Protein AF-A0A945C8S4-F1 (afdb_monomer)

Mean predicted aligned error: 7.59 Å

Nearest PDB structures (foldseek):
  3vey-assembly1_A  TM=4.534E-01  e=4.860E-01  Homo sapiens
  3qic-assembly1_A  TM=4.443E-01  e=1.513E+00  Homo sapiens
  8q6w-assembly1_A  TM=2.178E-01  e=3.056E+00  Discosoma sp.

Structure (mmCIF, N/CA/C/O backbone):
data_AF-A0A945C8S4-F1
#
_entry.id   AF-A0A945C8S4-F1
#
loop_
_atom_site.group_PDB
_atom_site.id
_atom_site.type_symbol
_atom_site.label_atom_id
_atom_site.label_alt_id
_atom_site.label_comp_id
_atom_site.label_asym_id
_atom_site.label_entity_id
_atom_site.label_seq_id
_atom_site.pdbx_PDB_ins_code
_atom_site.Cartn_x
_atom_site.Cartn_y
_atom_site.Cartn_z
_atom_site.occupancy
_atom_site.B_iso_or_equiv
_atom_site.auth_seq_id
_atom_site.auth_comp_id
_atom_site.auth_asym_id
_atom_site.auth_atom_id
_atom_site.pdbx_PDB_model_num
ATOM 1 N N . MET A 1 1 ? -64.236 23.967 27.488 1.00 51.16 1 MET A N 1
ATOM 2 C CA . MET A 1 1 ? -62.759 24.088 27.509 1.00 51.16 1 MET A CA 1
ATOM 3 C C . MET A 1 1 ? -62.175 22.823 28.126 1.00 51.16 1 MET A C 1
ATOM 5 O O . MET A 1 1 ? -62.300 22.643 29.329 1.00 51.16 1 MET A O 1
ATOM 9 N N . GLN A 1 2 ? -61.623 21.908 27.323 1.00 56.56 2 GLN A N 1
ATOM 10 C CA . GLN A 1 2 ? -60.938 20.712 27.834 1.00 56.56 2 GLN A CA 1
ATOM 11 C C . GLN A 1 2 ? -59.496 21.068 28.217 1.00 56.56 2 GLN A C 1
ATOM 13 O O . GLN A 1 2 ? -58.751 21.630 27.415 1.00 56.56 2 GLN A O 1
ATOM 18 N N . LYS A 1 3 ? -59.119 20.771 29.464 1.00 60.44 3 LYS A N 1
ATOM 19 C CA . LYS A 1 3 ? -57.790 21.035 30.021 1.00 60.44 3 LYS A CA 1
ATOM 20 C C . LYS A 1 3 ? -56.831 19.959 29.502 1.00 60.44 3 LYS A C 1
ATOM 22 O O . LYS A 1 3 ? -56.941 18.798 29.885 1.00 60.44 3 LYS A O 1
ATOM 27 N N . LYS A 1 4 ? -55.924 20.338 28.601 1.00 66.25 4 LYS A N 1
ATOM 28 C CA . LYS A 1 4 ? -54.877 19.458 28.067 1.00 66.25 4 LYS A CA 1
ATOM 29 C C . LYS A 1 4 ? -53.866 19.196 29.192 1.00 66.25 4 LYS A C 1
ATOM 31 O O . LYS A 1 4 ? -53.149 20.106 29.594 1.00 66.25 4 LYS A O 1
ATOM 36 N N . GLN A 1 5 ? -53.876 17.994 29.759 1.00 66.56 5 GLN A N 1
ATOM 37 C CA . GLN A 1 5 ? -52.888 17.556 30.749 1.00 66.56 5 GLN A CA 1
ATOM 38 C C . GLN A 1 5 ? -51.574 17.280 30.004 1.00 66.56 5 GLN A C 1
ATOM 40 O O . GLN A 1 5 ? -51.553 16.432 29.112 1.00 66.56 5 GLN A O 1
ATOM 45 N N . SER A 1 6 ? -50.498 18.010 30.310 1.00 68.25 6 SER A N 1
ATOM 46 C CA . SER A 1 6 ? -49.167 17.673 29.796 1.00 68.25 6 SER A CA 1
ATOM 47 C C . SER A 1 6 ? -48.588 16.556 30.658 1.00 68.25 6 SER A C 1
ATOM 49 O O . SER A 1 6 ? -48.242 16.783 31.817 1.00 68.25 6 SER A O 1
ATOM 51 N N . LEU A 1 7 ? -48.499 15.350 30.106 1.00 72.19 7 LEU A N 1
ATOM 52 C CA . LEU A 1 7 ? -47.742 14.262 30.717 1.00 72.19 7 LEU A CA 1
ATOM 53 C C . LEU A 1 7 ? -46.251 14.608 30.587 1.00 72.19 7 LEU A C 1
ATOM 55 O O . LEU A 1 7 ? -45.722 14.663 29.479 1.00 72.19 7 LEU A O 1
ATOM 59 N N . GLY A 1 8 ? -45.612 14.948 31.707 1.00 76.38 8 GLY A N 1
ATOM 60 C CA . GLY A 1 8 ? -44.169 15.174 31.783 1.00 76.38 8 GLY A CA 1
ATOM 61 C C . GLY A 1 8 ? -43.414 13.856 31.958 1.00 76.38 8 GLY A C 1
ATOM 62 O O . GLY A 1 8 ? -43.946 12.917 32.547 1.00 76.38 8 GLY A O 1
ATOM 63 N N . PHE A 1 9 ? -42.176 13.800 31.467 1.00 84.50 9 PHE A N 1
ATOM 64 C CA . PHE A 1 9 ? -41.281 12.663 31.685 1.00 84.50 9 PHE A CA 1
ATOM 65 C C . PHE A 1 9 ? -40.930 12.518 33.165 1.00 84.50 9 PHE A C 1
ATOM 67 O O . PHE A 1 9 ? -40.650 13.504 33.853 1.00 84.50 9 PHE A O 1
ATOM 74 N N . THR A 1 10 ? -40.926 11.280 33.655 1.00 91.81 10 THR A N 1
ATOM 75 C CA . THR A 1 10 ? -40.473 11.006 35.021 1.00 91.81 10 THR A CA 1
ATOM 76 C C . THR A 1 10 ? -38.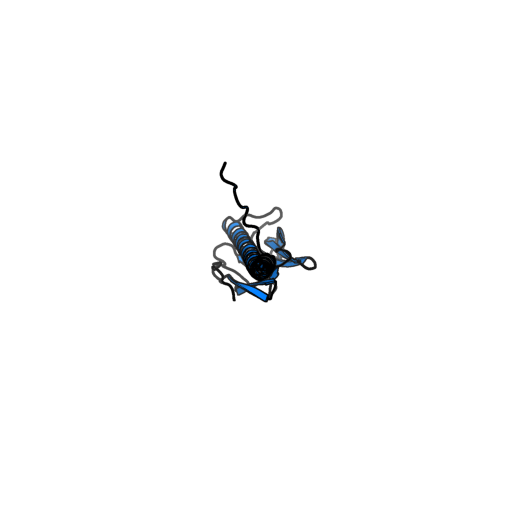948 11.099 35.101 1.00 91.81 10 THR A C 1
ATOM 78 O O . THR A 1 10 ? -38.237 10.809 34.138 1.00 91.81 10 THR A O 1
ATOM 81 N N . LEU A 1 11 ? -38.415 11.488 36.263 1.00 91.12 11 LEU A N 1
ATOM 82 C CA . LEU A 1 11 ? -36.965 11.610 36.459 1.00 91.12 11 LEU A CA 1
ATOM 83 C C . LEU A 1 11 ? -36.241 10.275 36.205 1.00 91.12 11 LEU A C 1
ATOM 85 O O . LEU A 1 11 ? -35.156 10.259 35.628 1.00 91.12 11 LEU A O 1
ATOM 89 N N . ILE A 1 12 ? -36.867 9.154 36.578 1.00 93.81 12 ILE A N 1
ATOM 90 C CA . ILE A 1 12 ? -36.321 7.815 36.339 1.00 93.81 12 ILE A CA 1
ATOM 91 C C . ILE A 1 12 ? -36.246 7.478 34.844 1.00 93.81 12 ILE A C 1
ATOM 93 O O . ILE A 1 12 ? -35.235 6.953 34.387 1.00 93.81 12 ILE A O 1
ATOM 97 N N . GLU A 1 13 ? -37.264 7.835 34.062 1.00 92.19 13 GLU A N 1
ATOM 98 C CA . GLU A 1 13 ? -37.307 7.595 32.616 1.00 92.19 13 GLU A CA 1
ATOM 99 C C . GLU A 1 13 ? -36.218 8.380 31.873 1.00 92.19 13 GLU A C 1
ATOM 101 O O . GLU A 1 13 ? -35.594 7.860 30.945 1.00 92.19 13 GLU A O 1
ATOM 106 N N . LEU A 1 14 ? -35.915 9.595 32.338 1.00 94.00 14 LEU A N 1
ATOM 107 C CA . LEU A 1 14 ? -34.835 10.413 31.794 1.00 94.00 14 LEU A CA 1
ATOM 108 C C . LEU A 1 14 ? -33.454 9.800 32.082 1.00 94.00 14 LEU A C 1
ATOM 110 O O . LEU A 1 14 ? -32.619 9.726 31.182 1.00 94.00 14 LEU A O 1
ATOM 114 N N . ILE A 1 15 ? -33.225 9.285 33.295 1.00 95.50 15 ILE A N 1
ATOM 115 C CA . ILE A 1 15 ? -31.963 8.612 33.651 1.00 95.50 15 ILE A CA 1
ATOM 116 C C . ILE A 1 15 ? -31.777 7.319 32.849 1.00 95.50 15 ILE A C 1
ATOM 118 O O . ILE A 1 15 ? -30.692 7.079 32.319 1.00 95.50 15 ILE A O 1
ATOM 122 N N . VAL A 1 16 ? -32.828 6.504 32.716 1.00 96.56 16 VAL A N 1
ATOM 123 C CA . VAL A 1 16 ? -32.772 5.257 31.936 1.00 96.56 16 VAL A CA 1
ATOM 124 C C . VAL A 1 16 ? -32.488 5.552 30.462 1.00 96.56 16 VAL A C 1
ATOM 126 O O . VAL A 1 16 ? -31.627 4.908 29.865 1.00 96.56 16 VAL A O 1
ATOM 129 N N . SER A 1 17 ? -33.139 6.567 29.889 1.00 96.12 17 SER A N 1
ATOM 130 C CA . SER A 1 17 ? -32.930 6.960 28.490 1.00 96.12 17 SER A CA 1
ATOM 131 C C . SER A 1 17 ? -31.496 7.427 28.230 1.00 96.12 17 SER A C 1
ATOM 133 O O . SER A 1 17 ? -30.876 6.993 27.261 1.00 96.12 17 SER A O 1
ATOM 135 N N . ILE A 1 18 ? -30.932 8.258 29.116 1.00 95.75 18 ILE A N 1
ATOM 136 C CA . ILE A 1 18 ? -29.530 8.693 29.013 1.00 95.75 18 ILE A CA 1
ATOM 137 C C . ILE A 1 18 ? -28.583 7.495 29.139 1.00 95.75 18 ILE A C 1
ATOM 139 O O . ILE A 1 18 ? -27.631 7.392 28.367 1.00 95.75 18 ILE A O 1
ATOM 143 N N . GLY A 1 19 ? -28.861 6.560 30.053 1.00 96.69 19 GLY A N 1
ATOM 144 C CA . GLY A 1 19 ? -28.074 5.335 30.197 1.00 96.69 19 GLY A CA 1
ATOM 145 C C . GLY A 1 19 ? -28.029 4.511 28.907 1.00 96.69 19 GLY A C 1
ATOM 146 O O . GLY A 1 19 ? -26.954 4.112 28.462 1.00 96.69 19 GLY A O 1
ATOM 147 N N . ILE A 1 20 ? -29.180 4.323 28.256 1.00 96.31 20 ILE A N 1
ATOM 148 C CA . ILE A 1 20 ? -29.272 3.616 26.971 1.00 96.31 20 ILE A CA 1
ATOM 149 C C . ILE A 1 20 ? -28.508 4.373 25.873 1.00 96.31 20 ILE A C 1
ATOM 151 O O . ILE A 1 20 ? -27.759 3.758 25.113 1.00 96.31 20 ILE A O 1
ATOM 155 N N . LEU A 1 21 ? -28.640 5.702 25.806 1.00 96.31 21 LEU A N 1
ATOM 156 C CA . LEU A 1 21 ? -27.936 6.526 24.819 1.00 96.31 21 LEU A CA 1
ATOM 157 C C . LEU A 1 21 ? -26.414 6.424 24.953 1.00 96.31 21 LEU A C 1
ATOM 159 O O . LEU A 1 21 ? -25.725 6.310 23.939 1.00 96.31 21 LEU A O 1
ATOM 163 N N . VAL A 1 22 ? -25.884 6.427 26.178 1.00 96.56 22 VAL A N 1
ATOM 164 C CA . VAL A 1 22 ? -24.441 6.279 26.426 1.00 96.56 22 VAL A CA 1
ATOM 165 C C . VAL A 1 22 ? -23.942 4.917 25.946 1.00 96.56 22 VAL A C 1
ATOM 167 O O . VAL A 1 22 ? -22.914 4.856 25.273 1.00 96.56 22 VAL A O 1
ATOM 170 N N . LEU A 1 23 ? -24.682 3.838 26.219 1.00 95.06 23 LEU A N 1
ATOM 171 C CA . LEU A 1 23 ? -24.310 2.493 25.770 1.00 95.06 23 LEU A CA 1
ATOM 172 C C . LEU A 1 23 ? -24.287 2.383 24.240 1.00 95.06 23 LEU A C 1
ATOM 174 O O . LEU A 1 23 ? -23.318 1.877 23.673 1.00 95.06 23 LEU A O 1
ATOM 178 N N . ILE A 1 24 ? -25.320 2.900 23.568 1.00 96.56 24 ILE A N 1
ATOM 179 C CA . ILE A 1 24 ? -25.401 2.879 22.102 1.00 96.56 24 ILE A CA 1
ATOM 180 C C . ILE A 1 24 ? -24.287 3.731 21.489 1.00 96.56 24 ILE A C 1
ATOM 182 O O . ILE A 1 24 ? -23.617 3.288 20.559 1.00 96.56 24 ILE A O 1
ATOM 186 N N . THR A 1 25 ? -24.059 4.934 22.019 1.00 95.69 25 THR A N 1
ATOM 187 C CA . THR A 1 25 ? -23.043 5.854 21.487 1.00 95.69 25 THR A CA 1
ATOM 188 C C . THR A 1 25 ? -21.638 5.290 21.680 1.00 95.69 25 THR A C 1
ATOM 190 O O . THR A 1 25 ? -20.843 5.298 20.742 1.00 95.69 25 THR A O 1
ATOM 193 N N . GLY A 1 26 ? -21.342 4.735 22.860 1.00 93.06 26 GLY A N 1
ATOM 194 C CA . GLY A 1 26 ? -20.055 4.101 23.142 1.00 93.06 26 GLY A CA 1
ATOM 195 C C . GLY A 1 26 ? -19.767 2.926 22.204 1.00 93.06 26 GLY A C 1
ATOM 196 O O . GLY A 1 26 ? -18.695 2.867 21.601 1.00 93.06 26 GLY A O 1
ATOM 197 N N . GLY A 1 27 ? -20.745 2.035 22.008 1.00 93.50 27 GLY A N 1
ATOM 198 C CA . GLY A 1 27 ? -20.623 0.930 21.052 1.00 93.50 27 GLY A CA 1
ATOM 199 C C . GLY A 1 27 ? -20.500 1.402 19.599 1.00 93.50 27 GLY A C 1
ATOM 200 O O . GLY A 1 27 ? -19.698 0.865 18.835 1.00 93.50 27 GLY A O 1
ATOM 201 N N . GLY A 1 28 ? -21.246 2.445 19.227 1.00 95.19 28 GLY A N 1
ATOM 202 C CA . GLY A 1 28 ? -21.223 3.031 17.888 1.00 95.19 28 GLY A CA 1
ATOM 203 C C . GLY A 1 28 ? -19.862 3.614 17.509 1.00 95.19 28 GLY A C 1
ATOM 204 O O . GLY A 1 28 ? -19.386 3.370 16.402 1.00 95.19 28 GLY A O 1
ATOM 205 N N . ILE A 1 29 ? -19.199 4.323 18.429 1.00 93.94 29 ILE A N 1
ATOM 206 C CA . ILE A 1 29 ? -17.864 4.895 18.190 1.00 93.94 29 ILE A CA 1
ATOM 207 C C . ILE A 1 29 ? -16.831 3.785 17.973 1.00 93.94 29 ILE A C 1
ATOM 209 O O . ILE A 1 29 ? -16.064 3.849 17.015 1.00 93.94 29 ILE A O 1
ATOM 213 N N . ALA A 1 30 ? -16.836 2.744 18.810 1.00 89.25 30 ALA A N 1
ATOM 214 C CA . ALA A 1 30 ? -15.907 1.625 18.658 1.00 89.25 30 ALA A CA 1
ATOM 215 C C . ALA A 1 30 ? -16.080 0.920 17.301 1.00 89.25 30 ALA A C 1
ATOM 217 O O . ALA A 1 30 ? -15.099 0.647 16.609 1.00 89.25 30 ALA A O 1
ATOM 218 N N . ALA A 1 31 ? -17.327 0.682 16.883 1.00 90.50 31 ALA A N 1
ATOM 219 C CA . ALA A 1 31 ? -17.626 0.110 15.574 1.00 90.50 31 ALA A CA 1
ATOM 220 C C . ALA A 1 31 ? -17.187 1.030 14.421 1.00 90.50 31 ALA A C 1
ATOM 222 O O . ALA A 1 31 ? -16.655 0.547 13.420 1.00 90.50 31 ALA A O 1
ATOM 223 N N . PHE A 1 32 ? -17.374 2.345 14.568 1.00 92.00 32 PHE A N 1
ATOM 224 C CA . PHE A 1 32 ? -16.972 3.330 13.569 1.00 92.00 32 PHE A CA 1
ATOM 225 C C . PHE A 1 32 ? -15.454 3.392 13.384 1.00 92.00 32 PHE A C 1
ATOM 227 O O . PHE A 1 32 ? -14.997 3.376 12.244 1.00 92.00 32 PHE A O 1
ATOM 234 N N . LEU A 1 33 ? -14.674 3.401 14.469 1.00 89.44 33 LEU A N 1
ATOM 235 C CA . LEU A 1 33 ? -13.208 3.370 14.392 1.00 89.44 33 LEU A CA 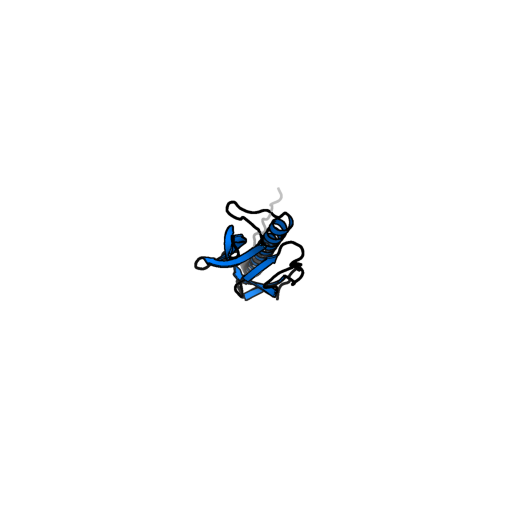1
ATOM 236 C C . LEU A 1 33 ? -12.736 2.122 13.641 1.00 89.44 33 LEU A C 1
ATOM 238 O O . LEU A 1 33 ? -12.023 2.220 12.646 1.00 89.44 33 LEU A O 1
ATOM 242 N N . ASN A 1 34 ? -13.274 0.960 14.018 1.00 88.88 34 ASN A N 1
ATOM 243 C CA . ASN A 1 34 ? -12.971 -0.304 13.354 1.00 88.88 34 ASN A CA 1
ATOM 244 C C . ASN A 1 34 ? -13.357 -0.284 11.863 1.00 88.88 34 ASN A C 1
ATOM 246 O O . ASN A 1 34 ? -12.690 -0.884 11.025 1.00 88.88 34 ASN A O 1
ATOM 250 N N . PHE A 1 35 ? -14.455 0.369 11.492 1.00 90.75 35 PHE A N 1
ATOM 251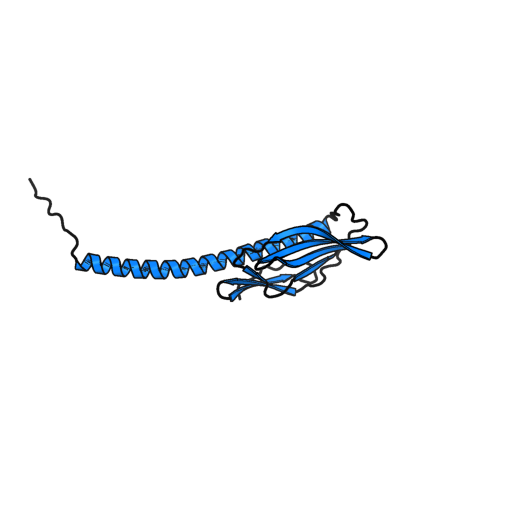 C CA . PHE A 1 35 ? -14.825 0.520 10.088 1.00 90.75 35 PHE A CA 1
ATOM 252 C C . PHE A 1 35 ? -13.866 1.456 9.346 1.00 90.75 35 PHE A C 1
ATOM 254 O O . PHE A 1 35 ? -13.410 1.115 8.254 1.00 90.75 35 PHE A O 1
ATOM 261 N N . ASN A 1 36 ? -13.543 2.602 9.941 1.00 89.94 36 ASN A N 1
ATOM 262 C CA . ASN A 1 36 ? -12.658 3.599 9.357 1.00 89.94 36 ASN A CA 1
ATOM 263 C C . ASN A 1 36 ? -11.267 3.013 9.071 1.00 89.94 36 ASN A C 1
ATOM 265 O O . ASN A 1 36 ? -10.782 3.129 7.947 1.00 89.94 36 ASN A O 1
ATOM 269 N N . ASP A 1 37 ? -10.696 2.273 10.021 1.00 88.69 37 ASP A N 1
ATOM 270 C CA . ASP A 1 37 ? -9.396 1.614 9.849 1.00 88.69 37 ASP A CA 1
ATOM 271 C C . ASP A 1 37 ? -9.428 0.611 8.687 1.00 88.69 37 ASP A C 1
ATOM 273 O O . ASP A 1 37 ? -8.507 0.548 7.873 1.00 88.69 37 ASP A O 1
ATOM 277 N N . LYS A 1 38 ? -10.540 -0.129 8.532 1.00 90.50 38 LYS A N 1
ATOM 278 C CA . LYS A 1 38 ? -10.729 -1.052 7.396 1.00 90.50 38 LYS A CA 1
ATOM 279 C C . LYS A 1 38 ? -10.681 -0.312 6.063 1.00 90.50 38 LYS A C 1
ATOM 281 O O . LYS A 1 38 ? -10.070 -0.787 5.109 1.00 90.50 38 LYS A O 1
ATOM 286 N N . GLN A 1 39 ? -11.381 0.817 5.983 1.00 91.50 39 GLN A N 1
ATOM 287 C CA . GLN A 1 39 ? -11.472 1.591 4.750 1.00 91.50 39 GLN A CA 1
ATOM 288 C C . GLN A 1 39 ? -10.129 2.217 4.386 1.00 91.50 39 GLN A C 1
ATOM 290 O O . GLN A 1 39 ? -9.781 2.237 3.210 1.00 91.50 39 GLN A O 1
ATOM 295 N N . GLN A 1 40 ? -9.356 2.674 5.370 1.00 90.06 40 GLN A N 1
ATOM 296 C CA . GLN A 1 40 ? -8.038 3.256 5.126 1.00 90.06 40 GLN A CA 1
ATOM 297 C C . GLN A 1 40 ? -7.059 2.225 4.550 1.00 90.06 40 GLN A C 1
ATOM 299 O O . GLN A 1 40 ? -6.484 2.479 3.493 1.00 90.06 40 GLN A O 1
ATOM 304 N N . VAL A 1 41 ? -6.963 1.030 5.147 1.00 91.88 41 VAL A N 1
ATOM 305 C CA . VAL A 1 41 ? -6.131 -0.068 4.611 1.00 91.88 41 VAL A CA 1
ATOM 306 C C . VAL A 1 41 ? -6.576 -0.473 3.209 1.00 91.88 41 VAL A C 1
ATOM 308 O O . VAL A 1 41 ? -5.752 -0.640 2.308 1.00 91.88 41 VAL A O 1
ATOM 311 N N . LEU A 1 42 ? -7.889 -0.596 2.995 1.00 92.19 42 LEU A N 1
ATOM 312 C CA . LEU A 1 42 ? -8.440 -0.956 1.693 1.00 92.19 42 LEU A CA 1
ATOM 313 C C . LEU A 1 42 ? -8.117 0.096 0.626 1.00 92.19 42 LEU A C 1
ATOM 315 O O . LEU A 1 42 ? -7.793 -0.260 -0.506 1.00 92.19 42 LEU A O 1
ATOM 319 N N . ASN A 1 43 ? -8.224 1.379 0.967 1.00 91.69 43 ASN A N 1
ATOM 320 C CA . ASN A 1 43 ? -7.944 2.474 0.047 1.00 91.69 43 ASN A CA 1
ATOM 321 C C . ASN A 1 43 ? -6.450 2.558 -0.273 1.00 91.69 43 ASN A C 1
ATOM 323 O O . ASN A 1 43 ? -6.115 2.572 -1.454 1.00 91.69 43 ASN A O 1
ATOM 327 N N . GLY A 1 44 ? -5.569 2.482 0.731 1.00 90.44 44 GLY A N 1
ATOM 328 C CA . GLY A 1 44 ? -4.118 2.443 0.513 1.00 90.44 44 GLY A CA 1
ATOM 329 C C . GLY A 1 44 ? -3.691 1.248 -0.347 1.00 90.44 44 GLY A C 1
ATOM 330 O O . GLY A 1 44 ? -2.910 1.389 -1.284 1.00 90.44 44 GLY A O 1
ATOM 331 N N . SER A 1 45 ? -4.296 0.078 -0.125 1.00 92.06 45 SER A N 1
ATOM 332 C CA . SER A 1 45 ? -4.043 -1.116 -0.945 1.00 92.06 45 SER A CA 1
ATOM 333 C C . SER A 1 45 ? -4.538 -0.964 -2.385 1.00 92.06 45 SER A C 1
ATOM 335 O O . SER A 1 45 ? -3.876 -1.399 -3.328 1.00 92.06 45 SER A O 1
ATOM 337 N N . LYS A 1 46 ? -5.712 -0.353 -2.590 1.00 92.38 46 LYS A N 1
ATOM 338 C CA . LYS A 1 46 ? -6.243 -0.067 -3.933 1.00 92.38 46 LYS A CA 1
ATOM 339 C C . LYS A 1 46 ? -5.365 0.929 -4.680 1.00 92.38 46 LYS A C 1
ATOM 341 O O . LYS A 1 46 ? -5.128 0.733 -5.870 1.00 92.38 46 LYS A O 1
ATOM 346 N N . GLU A 1 47 ? -4.891 1.958 -3.993 1.00 91.69 47 GLU A N 1
ATOM 347 C CA . GLU A 1 47 ? -4.002 2.973 -4.548 1.00 91.69 47 GLU A CA 1
ATOM 348 C C . GLU A 1 47 ? -2.655 2.367 -4.949 1.00 91.69 47 GLU A C 1
ATOM 350 O O . GLU A 1 47 ? -2.260 2.491 -6.107 1.00 91.69 47 GLU A O 1
ATOM 355 N N . LEU A 1 48 ? -2.032 1.570 -4.073 1.00 92.12 48 LEU A N 1
ATOM 356 C CA . LEU A 1 48 ? -0.801 0.841 -4.388 1.00 92.12 48 LEU A CA 1
ATOM 357 C C . LEU A 1 48 ? -0.970 -0.093 -5.595 1.00 92.12 48 LEU A C 1
ATOM 359 O O . LEU A 1 48 ? -0.140 -0.111 -6.504 1.00 92.12 48 LEU A O 1
ATOM 363 N N . ARG A 1 49 ? -2.076 -0.842 -5.657 1.00 93.69 49 ARG A N 1
ATOM 364 C CA . ARG A 1 49 ? -2.392 -1.688 -6.820 1.00 93.69 49 ARG A CA 1
ATOM 365 C C . ARG A 1 49 ? -2.598 -0.870 -8.090 1.00 93.69 49 ARG A C 1
ATOM 367 O O . ARG A 1 49 ? -2.197 -1.313 -9.164 1.00 93.69 49 ARG A O 1
ATOM 374 N N . SER A 1 50 ? -3.224 0.301 -7.986 1.00 93.56 50 SER A N 1
ATOM 375 C CA . SER A 1 50 ? -3.361 1.228 -9.108 1.00 93.56 50 SER A CA 1
ATOM 376 C C . SER A 1 50 ? -1.990 1.697 -9.591 1.00 93.56 50 SER A C 1
ATOM 378 O O . SER A 1 50 ? -1.732 1.656 -10.788 1.00 93.56 50 SER A O 1
ATOM 380 N N . TYR A 1 51 ? -1.080 2.032 -8.676 1.00 92.38 51 TYR A N 1
ATOM 381 C CA . TYR A 1 51 ? 0.299 2.415 -8.987 1.00 92.38 51 TYR A CA 1
ATOM 382 C C . TYR A 1 51 ? 1.087 1.301 -9.685 1.00 92.38 51 TYR A C 1
ATOM 384 O O . TYR A 1 51 ? 1.714 1.537 -10.718 1.00 92.38 51 TYR A O 1
ATOM 392 N N . LEU A 1 52 ? 0.995 0.063 -9.190 1.00 93.56 52 LEU A N 1
ATOM 393 C CA . LEU A 1 52 ? 1.599 -1.104 -9.843 1.00 93.56 52 LEU A CA 1
ATOM 394 C C . LEU A 1 52 ? 1.052 -1.303 -11.267 1.00 93.56 52 LEU A C 1
ATOM 396 O O . LEU A 1 52 ? 1.812 -1.573 -12.197 1.00 93.56 52 LEU A O 1
ATOM 400 N N . ARG A 1 53 ? -0.259 -1.109 -11.469 1.00 94.00 53 ARG A N 1
ATOM 401 C CA . ARG A 1 53 ? -0.885 -1.162 -12.802 1.00 94.00 53 ARG A CA 1
ATOM 402 C C . ARG A 1 53 ? -0.447 -0.019 -13.707 1.00 94.00 53 ARG A C 1
ATOM 404 O O . ARG A 1 53 ? -0.289 -0.239 -14.908 1.00 94.00 53 ARG A O 1
ATOM 411 N N . THR A 1 54 ? -0.234 1.176 -13.163 1.00 93.50 54 THR A N 1
ATOM 412 C CA . THR A 1 54 ? 0.330 2.301 -13.912 1.00 93.50 54 THR A CA 1
ATOM 413 C C . THR A 1 54 ? 1.730 1.945 -14.399 1.00 93.50 54 THR A C 1
ATOM 415 O O . THR A 1 54 ? 1.969 2.013 -15.599 1.00 93.50 54 THR A O 1
ATOM 418 N N . ALA A 1 55 ? 2.614 1.453 -13.523 1.00 93.00 55 ALA A N 1
ATOM 419 C CA . ALA A 1 55 ? 3.953 1.002 -13.911 1.00 93.00 55 ALA A CA 1
ATOM 420 C C . ALA A 1 55 ? 3.906 -0.081 -15.006 1.00 93.00 55 ALA A C 1
ATOM 422 O O . ALA A 1 55 ? 4.582 0.036 -16.027 1.00 93.00 55 ALA A O 1
ATOM 423 N N . GLN A 1 56 ? 3.040 -1.088 -14.852 1.00 92.44 56 GLN A N 1
ATOM 424 C CA . GLN A 1 56 ? 2.828 -2.121 -15.868 1.00 92.44 56 GLN A CA 1
ATOM 425 C C . GLN A 1 56 ? 2.341 -1.539 -17.206 1.00 92.44 56 GLN A C 1
ATOM 427 O O . GLN A 1 56 ? 2.784 -1.965 -18.274 1.00 92.44 56 GLN A O 1
ATOM 432 N N . THR A 1 57 ? 1.429 -0.568 -17.165 1.00 92.69 57 THR A N 1
ATOM 433 C CA . THR A 1 57 ? 0.890 0.080 -18.366 1.00 92.69 57 THR A CA 1
ATOM 434 C C . THR A 1 57 ? 1.965 0.902 -19.068 1.00 92.69 57 THR A C 1
ATOM 436 O O . THR A 1 57 ? 2.100 0.769 -20.282 1.00 92.69 57 THR A O 1
ATOM 439 N N . LEU A 1 58 ? 2.769 1.666 -18.321 1.00 91.56 58 LEU A N 1
ATOM 440 C CA . LEU A 1 58 ? 3.877 2.473 -18.844 1.00 91.56 58 LEU A CA 1
ATOM 441 C C . LEU A 1 58 ? 4.910 1.611 -19.582 1.00 91.56 58 LEU A C 1
ATOM 443 O O . LEU A 1 58 ? 5.278 1.923 -20.715 1.00 91.56 58 LEU A O 1
ATOM 447 N N . VAL A 1 59 ? 5.299 0.469 -18.999 1.00 91.88 59 VAL A N 1
ATOM 448 C CA . VAL A 1 59 ? 6.154 -0.527 -19.673 1.00 91.88 59 VAL A CA 1
ATOM 449 C C . VAL A 1 59 ? 5.523 -1.009 -20.972 1.00 91.88 59 VAL A C 1
ATOM 451 O O . VAL A 1 59 ? 6.198 -1.128 -21.992 1.00 91.88 59 VAL A O 1
ATOM 454 N N . ARG A 1 60 ? 4.224 -1.320 -20.940 1.00 89.12 60 ARG A N 1
ATOM 455 C CA . ARG A 1 60 ? 3.525 -1.947 -22.063 1.00 89.12 60 ARG A CA 1
ATOM 456 C C . ARG A 1 60 ? 3.350 -1.005 -23.249 1.00 89.12 60 ARG A C 1
ATOM 458 O O . ARG A 1 60 ? 3.376 -1.468 -24.385 1.00 89.12 60 ARG A O 1
ATOM 465 N N . VAL A 1 61 ? 3.176 0.289 -22.989 1.00 91.06 61 VAL A N 1
ATOM 466 C CA . VAL A 1 61 ? 3.148 1.319 -24.037 1.00 91.06 61 VAL A CA 1
ATOM 467 C C . VAL A 1 61 ? 4.552 1.771 -24.449 1.00 91.06 61 VAL A C 1
ATOM 469 O O . VAL A 1 61 ? 4.689 2.451 -25.461 1.00 91.06 61 VAL A O 1
ATOM 472 N N . GLY A 1 62 ? 5.588 1.373 -23.702 1.00 87.19 62 GLY A N 1
ATOM 473 C CA . GLY A 1 62 ? 6.975 1.748 -23.968 1.00 87.19 62 GLY A CA 1
ATOM 474 C C . GLY A 1 62 ? 7.267 3.224 -23.692 1.00 87.19 62 GLY A C 1
ATOM 475 O O . GLY A 1 62 ? 8.170 3.789 -24.309 1.00 87.19 62 GLY A O 1
ATOM 476 N N . GLU A 1 63 ? 6.500 3.866 -22.804 1.00 88.00 63 GLU A N 1
ATOM 477 C CA . GLU A 1 63 ? 6.728 5.269 -22.452 1.00 88.00 63 GLU A CA 1
ATOM 478 C C . GLU A 1 63 ? 8.094 5.382 -21.777 1.00 88.00 63 GLU A C 1
ATOM 480 O O . GLU A 1 63 ? 8.361 4.714 -20.785 1.00 88.00 63 GLU A O 1
ATOM 485 N N . SER A 1 64 ? 8.980 6.193 -22.346 1.00 86.56 64 SER A N 1
ATOM 486 C CA . SER A 1 64 ? 10.341 6.368 -21.846 1.00 86.56 64 SER A CA 1
ATOM 487 C C . SER A 1 64 ? 10.522 7.831 -21.435 1.00 86.56 64 SER A C 1
ATOM 489 O O . SER A 1 64 ? 10.239 8.717 -22.246 1.00 86.56 64 SER A O 1
ATOM 491 N N . PRO A 1 65 ? 10.948 8.122 -20.192 1.00 85.81 65 PRO A N 1
ATOM 492 C CA . PRO A 1 65 ? 11.195 9.493 -19.759 1.00 85.81 65 PRO A CA 1
ATOM 493 C C . PRO A 1 65 ? 12.409 10.096 -20.481 1.00 85.81 65 PRO A C 1
ATOM 495 O O . PRO A 1 65 ? 13.248 9.383 -21.036 1.00 85.81 65 PRO A O 1
ATOM 498 N N . ALA A 1 66 ? 12.522 11.426 -20.462 1.00 84.44 66 ALA A N 1
ATOM 499 C CA . ALA A 1 66 ? 13.681 12.113 -21.026 1.00 84.44 66 ALA A CA 1
ATOM 500 C C . ALA A 1 66 ? 14.978 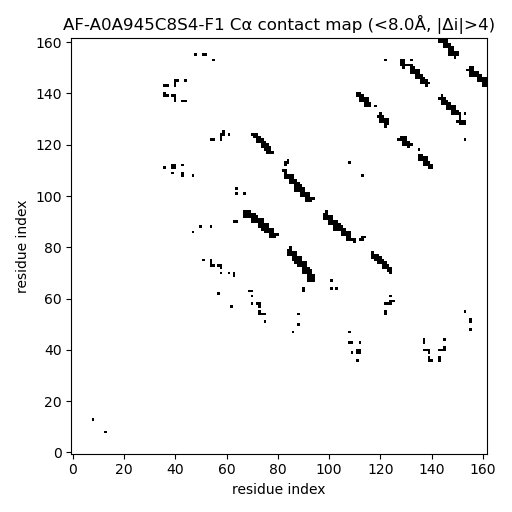11.635 -20.345 1.00 84.44 66 ALA A C 1
ATOM 502 O O . ALA A 1 66 ? 15.043 11.569 -19.120 1.00 84.44 66 ALA A O 1
ATOM 503 N N . GLY A 1 67 ? 15.999 11.302 -21.140 1.00 83.50 67 GLY A N 1
ATOM 504 C CA . GLY A 1 67 ? 17.257 10.724 -20.646 1.00 83.50 67 GLY A CA 1
ATOM 505 C C . GLY A 1 67 ? 17.290 9.191 -20.607 1.00 83.50 67 GLY A C 1
ATOM 506 O O . GLY A 1 67 ? 18.289 8.623 -20.182 1.00 83.50 67 GLY A O 1
ATOM 507 N N . CYS A 1 68 ? 16.232 8.516 -21.066 1.00 85.75 68 CYS A N 1
ATOM 508 C CA . CYS A 1 68 ? 16.191 7.064 -21.216 1.00 85.75 68 CYS A CA 1
ATOM 509 C C . CYS A 1 68 ? 16.433 6.659 -22.679 1.00 85.75 68 CYS A C 1
ATOM 511 O O . CYS A 1 68 ? 15.528 6.777 -23.504 1.00 85.75 68 CYS A O 1
ATOM 513 N N . ASP A 1 69 ? 17.628 6.158 -23.005 1.00 85.31 69 ASP A N 1
ATOM 514 C CA . ASP A 1 69 ? 17.944 5.719 -24.376 1.00 85.31 69 ASP A CA 1
ATOM 515 C C . ASP 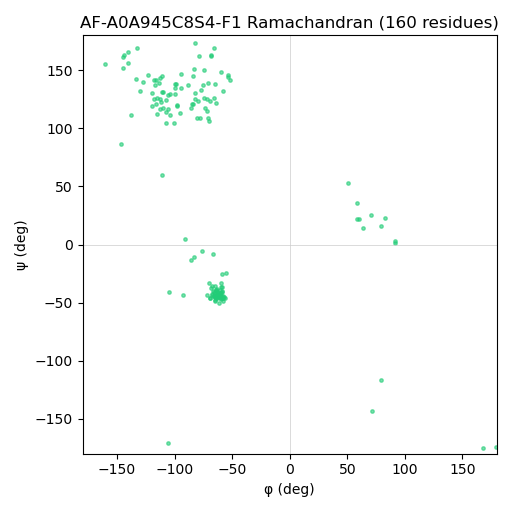A 1 69 ? 17.227 4.413 -24.746 1.00 85.31 69 ASP A C 1
ATOM 517 O O . ASP A 1 69 ? 16.674 4.269 -25.838 1.00 85.31 69 ASP A O 1
ATOM 521 N N . LYS A 1 70 ? 17.222 3.442 -23.824 1.00 87.69 70 LYS A N 1
ATOM 522 C CA . LYS A 1 70 ? 16.542 2.156 -23.995 1.00 87.69 70 LYS A CA 1
ATOM 523 C C . LYS A 1 70 ? 15.828 1.751 -22.714 1.00 87.69 70 LYS A C 1
ATOM 525 O O . LYS A 1 70 ? 16.472 1.371 -21.740 1.00 87.69 70 LYS A O 1
ATOM 530 N N . LEU A 1 71 ? 14.499 1.759 -22.735 1.00 89.88 71 LEU A N 1
ATOM 531 C CA . LEU A 1 71 ? 13.692 1.273 -21.620 1.00 89.88 71 LEU A CA 1
ATOM 532 C C . LEU A 1 71 ? 13.814 -0.251 -21.480 1.00 89.88 71 LEU A C 1
ATOM 534 O O . LEU A 1 71 ? 13.534 -1.000 -22.417 1.00 89.88 71 LEU A O 1
ATOM 538 N N . VAL A 1 72 ? 14.220 -0.700 -20.295 1.00 90.38 72 VAL A N 1
ATOM 539 C CA . VAL A 1 72 ? 14.238 -2.117 -19.898 1.00 90.38 72 VAL A CA 1
ATOM 540 C C . VAL A 1 72 ? 12.927 -2.476 -19.199 1.00 90.38 72 VAL A C 1
ATOM 542 O O . VAL A 1 72 ? 12.321 -3.512 -19.483 1.00 90.38 72 VAL A O 1
ATOM 545 N N . GLY A 1 73 ? 12.458 -1.596 -18.314 1.00 92.56 73 GLY A N 1
ATOM 546 C CA . GLY A 1 73 ? 11.247 -1.815 -17.537 1.00 92.56 73 GLY A CA 1
ATOM 547 C C . GLY A 1 73 ? 10.940 -0.674 -16.574 1.00 92.56 73 GLY A C 1
ATOM 548 O O . GLY A 1 73 ? 11.632 0.340 -16.555 1.00 92.56 73 GLY A O 1
ATOM 549 N N . TYR A 1 74 ? 9.914 -0.856 -15.750 1.00 94.25 74 TYR A N 1
ATOM 550 C CA . TYR A 1 74 ? 9.587 0.050 -14.652 1.00 94.25 74 TYR A CA 1
ATOM 551 C C . TYR A 1 74 ? 9.646 -0.693 -13.324 1.00 94.25 74 TYR A C 1
ATOM 553 O O . TYR A 1 74 ? 9.040 -1.750 -13.159 1.00 94.25 74 TYR A O 1
ATOM 561 N N . LYS A 1 75 ? 10.360 -0.109 -12.369 1.00 93.38 75 LYS A N 1
ATOM 562 C CA . LYS A 1 75 ? 10.554 -0.607 -11.015 1.00 93.38 75 LYS A CA 1
ATOM 563 C C . LYS A 1 75 ? 9.699 0.187 -10.039 1.00 93.38 75 LYS A C 1
ATOM 565 O O . LYS A 1 75 ? 9.747 1.411 -10.028 1.00 93.38 75 LYS A O 1
ATOM 570 N N . VAL A 1 76 ? 8.947 -0.513 -9.206 1.00 93.75 76 VAL A N 1
ATOM 571 C CA . VAL A 1 76 ? 8.192 0.040 -8.087 1.00 93.75 76 VAL A CA 1
ATOM 572 C C . VAL A 1 76 ? 8.923 -0.332 -6.809 1.00 93.75 76 VAL A C 1
ATOM 574 O O . VAL A 1 76 ? 9.073 -1.517 -6.507 1.00 93.75 76 VAL A O 1
ATOM 577 N N . THR A 1 77 ? 9.407 0.676 -6.089 1.00 92.56 77 THR A N 1
ATOM 578 C CA . THR A 1 77 ? 10.141 0.495 -4.834 1.00 92.56 77 THR A CA 1
ATOM 579 C C . THR A 1 77 ? 9.470 1.256 -3.708 1.00 92.56 77 THR A C 1
ATOM 581 O O . THR A 1 77 ? 8.950 2.350 -3.933 1.00 92.56 77 THR A O 1
ATOM 584 N N . SER A 1 78 ? 9.511 0.711 -2.496 1.00 90.88 78 SER A N 1
ATOM 585 C CA . SER A 1 78 ? 9.279 1.514 -1.300 1.00 90.88 78 SER A CA 1
ATOM 586 C C . SER A 1 78 ? 10.573 2.196 -0.873 1.00 90.88 78 SER A C 1
ATOM 588 O O . SER A 1 78 ? 11.663 1.646 -1.028 1.00 90.88 78 SER A O 1
ATOM 590 N N . SER A 1 79 ? 10.439 3.407 -0.353 1.00 83.69 79 SER A N 1
ATOM 591 C CA . SER A 1 79 ? 11.470 4.136 0.368 1.00 83.69 79 SER A CA 1
ATOM 592 C C . SER A 1 79 ? 10.836 4.698 1.629 1.00 83.69 79 SER A C 1
ATOM 594 O O . SER A 1 79 ? 9.693 5.155 1.609 1.00 83.69 79 SER A O 1
ATOM 596 N N . ASP A 1 80 ? 11.576 4.697 2.728 1.00 74.62 80 ASP A N 1
ATOM 597 C CA . ASP A 1 80 ? 11.106 5.362 3.935 1.00 74.62 80 ASP A CA 1
ATOM 598 C C . ASP A 1 80 ? 11.174 6.881 3.735 1.00 74.62 80 ASP A C 1
ATOM 600 O O . ASP A 1 80 ? 12.227 7.436 3.414 1.00 74.62 80 ASP A O 1
ATOM 604 N N . ALA A 1 81 ? 10.044 7.559 3.936 1.00 63.84 81 ALA A N 1
ATOM 605 C CA . ALA A 1 81 ? 9.942 9.013 3.995 1.00 63.84 81 ALA A CA 1
ATOM 606 C C . ALA A 1 81 ? 9.614 9.428 5.440 1.00 63.84 81 ALA A C 1
ATOM 608 O O . ALA A 1 81 ? 8.570 10.007 5.741 1.00 63.84 81 ALA A O 1
ATOM 609 N N . GLY A 1 82 ? 10.506 9.076 6.371 1.00 64.81 82 GLY A N 1
ATOM 610 C CA . GLY A 1 82 ? 10.295 9.285 7.806 1.00 64.81 82 GLY A CA 1
ATOM 611 C C . GLY A 1 82 ? 9.381 8.216 8.411 1.00 64.81 82 GLY A C 1
ATOM 612 O O . GLY A 1 82 ? 9.755 7.050 8.450 1.00 64.81 82 GLY A O 1
ATOM 613 N N . THR A 1 83 ? 8.207 8.610 8.915 1.00 59.69 83 THR A N 1
ATOM 614 C CA . THR A 1 83 ? 7.222 7.698 9.544 1.00 59.69 83 THR A CA 1
ATOM 615 C C . THR A 1 83 ? 6.285 7.037 8.524 1.00 59.69 83 THR A C 1
ATOM 617 O O . THR A 1 83 ? 5.577 6.090 8.854 1.00 59.69 83 THR A O 1
ATOM 620 N N . VAL A 1 84 ? 6.262 7.544 7.289 1.00 64.00 84 VAL A N 1
ATOM 621 C CA . VAL A 1 84 ? 5.365 7.101 6.216 1.00 64.00 84 VAL A CA 1
ATOM 622 C C . VAL A 1 84 ? 6.193 6.421 5.129 1.00 64.00 84 VAL A C 1
ATOM 624 O O . VAL A 1 84 ? 7.309 6.855 4.833 1.00 64.00 84 VAL A O 1
ATOM 627 N N . LYS A 1 85 ? 5.657 5.360 4.519 1.00 77.19 85 LYS A N 1
ATOM 628 C CA . LYS A 1 85 ? 6.305 4.717 3.371 1.00 77.19 85 LYS A CA 1
ATOM 629 C C . LYS A 1 85 ? 5.926 5.436 2.080 1.00 77.19 85 LYS A C 1
ATOM 631 O O . LYS A 1 85 ? 4.749 5.533 1.730 1.00 77.19 85 LYS A O 1
ATOM 636 N N . GLU A 1 86 ? 6.940 5.933 1.383 1.00 88.44 86 GLU A N 1
ATOM 637 C CA . GLU A 1 86 ? 6.819 6.468 0.034 1.00 88.44 86 GLU A CA 1
ATOM 638 C C . GLU A 1 86 ? 6.998 5.331 -0.967 1.00 88.44 86 GLU A C 1
ATOM 640 O O . GLU A 1 86 ? 7.882 4.485 -0.832 1.00 88.44 86 GLU A O 1
ATOM 645 N N . ILE A 1 87 ? 6.158 5.312 -1.990 1.00 91.25 87 ILE A N 1
ATOM 646 C CA . ILE A 1 87 ? 6.232 4.357 -3.083 1.00 91.25 87 ILE A CA 1
ATOM 647 C C . ILE A 1 87 ? 6.609 5.118 -4.338 1.00 91.25 87 ILE A C 1
ATOM 649 O O . ILE A 1 87 ? 5.941 6.076 -4.721 1.00 91.25 87 ILE A O 1
ATOM 653 N N . LYS A 1 88 ? 7.677 4.672 -4.993 1.00 92.62 88 LYS A N 1
ATOM 654 C CA . LYS A 1 88 ? 8.245 5.324 -6.169 1.00 92.62 88 LYS A CA 1
ATOM 655 C C . LYS A 1 88 ? 8.160 4.421 -7.381 1.00 92.62 88 LYS A C 1
ATOM 657 O O . LYS A 1 88 ? 8.488 3.237 -7.299 1.00 92.62 88 LYS A O 1
ATOM 662 N N . ILE A 1 89 ? 7.789 5.003 -8.515 1.00 93.12 89 ILE A N 1
ATOM 663 C CA . ILE A 1 89 ? 7.920 4.403 -9.838 1.00 93.12 89 ILE A CA 1
ATOM 664 C C . ILE A 1 89 ? 9.194 4.954 -10.480 1.00 93.12 89 ILE A C 1
ATOM 666 O O . ILE A 1 89 ? 9.327 6.152 -10.727 1.00 93.12 89 ILE A O 1
ATOM 670 N N . LEU A 1 90 ? 10.118 4.055 -10.791 1.00 92.62 90 LEU A N 1
ATOM 671 C CA . LEU A 1 90 ? 11.400 4.332 -11.421 1.00 92.62 90 LEU A CA 1
ATOM 672 C C . LEU A 1 90 ? 11.423 3.669 -12.802 1.00 92.62 90 LEU A C 1
ATOM 674 O O . LEU A 1 90 ? 11.197 2.466 -12.912 1.00 92.62 90 LEU A O 1
ATOM 678 N N . ALA A 1 91 ? 11.718 4.417 -13.859 1.00 92.44 91 ALA A N 1
ATOM 679 C CA . ALA A 1 91 ? 12.041 3.834 -15.157 1.00 92.44 91 ALA A CA 1
ATOM 680 C C . ALA A 1 91 ? 13.456 3.244 -15.100 1.00 92.44 91 ALA A C 1
ATOM 682 O O . ALA A 1 91 ? 14.391 3.949 -14.730 1.00 92.44 91 ALA A O 1
ATOM 683 N N . VAL A 1 92 ? 13.610 1.968 -15.452 1.00 92.00 92 VAL A N 1
ATOM 684 C CA . VAL A 1 92 ? 14.907 1.291 -15.5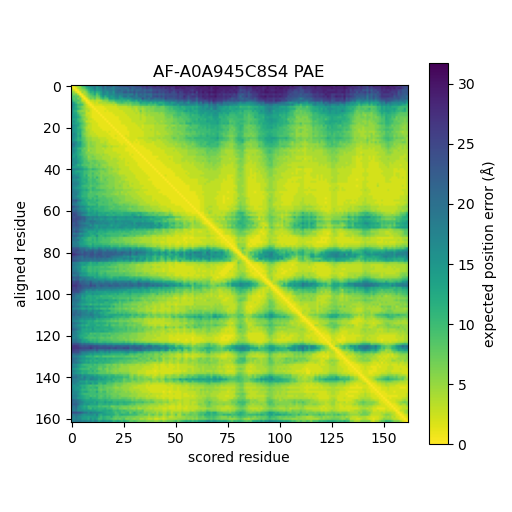70 1.00 92.00 92 VAL A CA 1
ATOM 685 C C . VAL A 1 92 ? 15.337 1.352 -17.028 1.00 92.00 92 VAL A C 1
ATOM 687 O O . VAL A 1 92 ? 14.704 0.757 -17.905 1.00 92.00 92 VAL A O 1
ATOM 690 N N . CYS A 1 93 ? 16.407 2.091 -17.283 1.00 90.38 93 CYS A N 1
ATOM 691 C CA . CYS A 1 93 ? 16.914 2.401 -18.610 1.00 90.38 93 CYS A CA 1
ATOM 692 C C . CYS A 1 93 ? 18.316 1.826 -18.780 1.00 90.38 93 CYS A C 1
ATOM 694 O O . CYS A 1 93 ? 19.109 1.858 -17.848 1.00 90.38 93 CYS A O 1
ATOM 696 N N . SER A 1 94 ? 18.630 1.306 -19.964 1.00 88.25 94 SER A N 1
ATOM 697 C CA . SER A 1 94 ? 19.966 0.828 -20.305 1.00 88.25 94 SER A CA 1
ATOM 698 C C . SER A 1 94 ? 20.661 1.835 -21.214 1.00 88.25 94 SER A C 1
ATOM 700 O O . SER A 1 94 ? 20.290 1.976 -22.381 1.00 88.25 94 SER A O 1
ATOM 702 N N . THR A 1 95 ? 21.691 2.495 -20.690 1.00 82.19 95 THR A N 1
ATOM 703 C CA . THR A 1 95 ? 22.521 3.454 -21.430 1.00 82.19 95 THR A CA 1
ATOM 704 C C . THR A 1 95 ? 23.933 2.893 -21.511 1.00 82.19 95 THR A C 1
ATOM 706 O O . THR A 1 95 ? 24.601 2.699 -20.498 1.00 82.19 95 THR A O 1
ATOM 709 N N . GLY A 1 96 ? 24.386 2.526 -22.713 1.00 72.75 96 GLY A N 1
ATOM 710 C CA . GLY A 1 96 ? 25.724 1.947 -22.901 1.00 72.75 96 GLY A CA 1
ATOM 711 C C . GLY A 1 96 ? 25.982 0.636 -22.136 1.00 72.75 96 GLY A C 1
ATOM 712 O O . GLY A 1 96 ? 27.136 0.302 -21.885 1.00 72.75 96 GLY A O 1
ATOM 713 N N . GLY A 1 97 ? 24.929 -0.103 -21.760 1.00 72.19 97 GLY A N 1
ATOM 714 C CA . GLY A 1 97 ? 25.024 -1.355 -20.997 1.00 72.19 97 GLY A CA 1
ATOM 715 C C . GLY A 1 97 ? 24.956 -1.199 -19.472 1.00 72.19 97 GLY A C 1
ATOM 716 O O . GLY A 1 97 ? 25.013 -2.208 -18.775 1.00 72.19 97 GLY A O 1
ATOM 717 N N . VAL A 1 98 ? 24.798 0.024 -18.956 1.00 78.81 98 VAL A N 1
ATOM 718 C CA . VAL A 1 98 ? 24.564 0.301 -17.529 1.00 78.81 98 VAL A CA 1
ATOM 719 C C . VAL A 1 98 ? 23.076 0.548 -17.298 1.00 78.81 98 VAL A C 1
ATOM 721 O O . VAL A 1 98 ? 22.443 1.253 -18.084 1.00 78.81 98 VAL A O 1
ATOM 724 N N . GLU 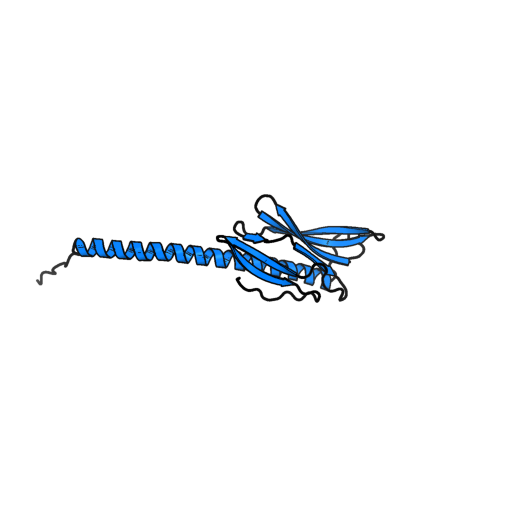A 1 99 ? 22.515 -0.053 -16.246 1.00 83.00 99 GLU A N 1
ATOM 725 C CA . GLU A 1 99 ? 21.131 0.189 -15.834 1.00 83.00 99 GLU A CA 1
ATOM 726 C C . GLU A 1 99 ? 21.044 1.409 -14.913 1.00 83.00 99 GLU A C 1
ATOM 728 O O . GLU A 1 99 ? 21.586 1.412 -13.807 1.00 83.00 99 GLU A O 1
ATOM 733 N N . GLU A 1 100 ? 20.325 2.434 -15.357 1.00 86.06 100 GLU A N 1
ATOM 734 C CA . GLU A 1 100 ? 20.024 3.634 -14.583 1.00 86.06 100 GLU A CA 1
ATOM 735 C C . GLU A 1 100 ? 18.532 3.682 -14.238 1.00 86.06 100 GLU A C 1
ATOM 737 O O . GLU A 1 100 ? 17.680 3.230 -15.003 1.00 86.06 100 GLU A O 1
ATOM 742 N N . SER A 1 101 ? 18.209 4.199 -13.050 1.00 87.81 101 SER A N 1
ATOM 743 C CA . SER A 1 101 ? 16.830 4.351 -12.574 1.00 87.81 101 SER A CA 1
ATOM 744 C C . SER A 1 101 ? 16.450 5.831 -12.535 1.00 87.81 101 SER A C 1
ATOM 746 O O . SER A 1 101 ? 17.041 6.588 -11.769 1.00 87.81 101 SER A O 1
ATOM 748 N N . ILE A 1 102 ? 15.456 6.232 -13.327 1.00 87.50 102 ILE A N 1
ATOM 749 C CA . ILE A 1 102 ? 14.946 7.609 -13.387 1.00 87.50 102 ILE A CA 1
ATOM 750 C C . ILE A 1 102 ? 13.577 7.654 -12.709 1.00 87.50 102 ILE A C 1
ATOM 752 O O . ILE A 1 102 ? 12.672 6.913 -13.089 1.00 87.50 102 ILE A O 1
ATOM 756 N N . GLU A 1 103 ? 13.408 8.517 -11.709 1.00 89.38 103 GLU A N 1
ATOM 757 C CA . GLU A 1 103 ? 12.125 8.692 -11.020 1.00 89.38 103 GLU A CA 1
ATOM 758 C C . GLU A 1 103 ? 11.075 9.274 -11.973 1.00 89.38 103 GLU A C 1
ATOM 760 O O . GLU A 1 103 ? 11.304 10.291 -12.629 1.00 89.38 103 GLU A O 1
ATOM 765 N N . LYS A 1 104 ? 9.932 8.592 -12.080 1.00 88.62 104 LYS A N 1
ATOM 766 C CA . LYS A 1 104 ? 8.807 9.007 -12.923 1.00 88.62 104 LYS A CA 1
ATOM 767 C C . LYS A 1 104 ? 7.669 9.583 -12.099 1.00 88.62 104 LYS A C 1
ATOM 769 O O . LYS A 1 104 ? 7.020 10.522 -12.559 1.00 88.62 104 LYS A O 1
ATOM 774 N N . ASP A 1 105 ? 7.393 8.958 -10.960 1.00 89.31 105 ASP A N 1
ATOM 775 C CA . ASP A 1 105 ? 6.287 9.316 -10.086 1.00 89.31 105 ASP A CA 1
ATOM 776 C C . ASP A 1 105 ? 6.511 8.763 -8.675 1.00 89.31 105 ASP A C 1
ATOM 778 O O . ASP A 1 105 ? 7.196 7.747 -8.508 1.00 89.31 105 ASP A O 1
ATOM 782 N N . SER A 1 106 ? 5.900 9.392 -7.677 1.00 90.50 106 SER A N 1
ATOM 783 C CA . SER A 1 106 ? 5.875 8.888 -6.309 1.00 90.50 106 SER A CA 1
ATOM 784 C C . SER A 1 106 ? 4.560 9.211 -5.610 1.00 90.50 106 SER A C 1
ATOM 786 O O . SER A 1 106 ? 3.884 10.188 -5.927 1.00 90.50 106 SER A O 1
ATOM 788 N N . PHE A 1 107 ? 4.187 8.370 -4.647 1.00 89.38 107 PHE A N 1
ATOM 789 C CA . PHE A 1 107 ? 3.066 8.643 -3.757 1.00 89.38 107 PHE A CA 1
ATOM 790 C C . PHE A 1 107 ? 3.377 8.216 -2.329 1.00 89.38 107 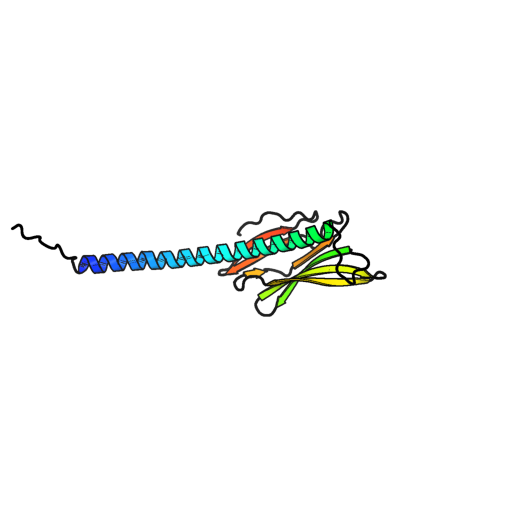PHE A C 1
ATOM 792 O O . PHE A 1 107 ? 4.201 7.335 -2.077 1.00 89.38 107 PHE A O 1
ATOM 799 N N . LEU A 1 108 ? 2.682 8.842 -1.387 1.00 87.81 108 LEU A N 1
ATOM 800 C CA . LEU A 1 108 ? 2.762 8.518 0.029 1.00 87.81 108 LEU A CA 1
ATOM 801 C C . LEU A 1 108 ? 1.571 7.647 0.402 1.00 87.81 108 LEU A C 1
ATOM 803 O O . LEU A 1 108 ? 0.427 8.002 0.116 1.00 87.81 108 LEU A O 1
ATOM 807 N N . LEU A 1 109 ? 1.833 6.524 1.067 1.00 85.44 109 LEU A N 1
ATOM 808 C CA . LEU A 1 109 ? 0.764 5.757 1.696 1.00 85.44 109 LEU A CA 1
ATOM 809 C C . LEU A 1 109 ? 0.042 6.625 2.748 1.00 85.44 109 LEU A C 1
ATOM 811 O O . LEU A 1 109 ? 0.671 7.484 3.370 1.00 85.44 109 LEU A O 1
ATOM 815 N N . PRO A 1 110 ? -1.268 6.420 2.976 1.00 81.56 110 PRO A N 1
ATOM 816 C CA . PRO A 1 110 ? -1.979 7.084 4.065 1.00 81.56 110 PRO A CA 1
ATOM 817 C C . PRO A 1 110 ? -1.255 6.903 5.408 1.00 81.56 110 PRO A C 1
ATOM 819 O O . PRO A 1 110 ? -0.776 5.809 5.697 1.00 81.56 110 PRO A O 1
ATOM 822 N N . GLU A 1 111 ? -1.227 7.941 6.253 1.00 76.81 111 GLU A N 1
ATOM 823 C CA . GLU A 1 111 ? -0.445 7.979 7.511 1.00 76.81 111 GLU A CA 1
ATOM 824 C C . GLU A 1 111 ? -0.733 6.823 8.486 1.00 76.81 111 GLU A C 1
ATOM 826 O O . GLU A 1 111 ? 0.101 6.474 9.317 1.00 76.81 111 GLU A O 1
ATOM 831 N N . SER A 1 112 ? -1.917 6.222 8.399 1.00 79.00 112 SER A N 1
ATOM 832 C CA . SER A 1 112 ? -2.357 5.096 9.227 1.00 79.00 112 SER A CA 1
ATOM 833 C C . SER A 1 112 ? -2.036 3.724 8.634 1.00 79.00 112 SER A C 1
ATOM 835 O O . SER A 1 112 ? -2.474 2.711 9.184 1.00 79.00 112 SER A O 1
ATOM 837 N N . THR A 1 113 ? -1.326 3.682 7.505 1.00 85.12 113 THR A N 1
ATOM 838 C CA . THR A 1 113 ? -0.983 2.459 6.781 1.00 85.12 113 THR A CA 1
ATOM 839 C C . THR A 1 113 ? 0.513 2.375 6.514 1.00 85.12 113 THR A C 1
ATOM 841 O O . THR A 1 113 ? 1.164 3.356 6.163 1.00 85.12 113 THR A O 1
ATOM 844 N N . THR A 1 114 ? 1.063 1.179 6.659 1.00 87.62 114 THR A N 1
ATOM 845 C CA . THR A 1 114 ? 2.465 0.857 6.407 1.00 87.62 114 THR A CA 1
ATOM 846 C C . THR A 1 114 ? 2.554 -0.413 5.564 1.00 87.62 114 THR A C 1
ATOM 848 O O . THR A 1 114 ? 1.558 -1.102 5.336 1.00 87.62 114 THR A O 1
ATOM 851 N N . LEU A 1 115 ? 3.749 -0.725 5.061 1.00 86.31 115 LEU A N 1
ATOM 852 C CA . LEU A 1 115 ? 4.014 -2.029 4.452 1.00 86.31 115 LEU A CA 1
ATOM 853 C C . LEU A 1 115 ? 4.719 -2.929 5.459 1.00 86.31 115 LEU A C 1
ATOM 855 O O . LEU A 1 115 ? 5.665 -2.489 6.113 1.00 86.31 115 LEU A O 1
ATOM 859 N N . SER A 1 116 ? 4.298 -4.193 5.505 1.00 85.88 116 SER A N 1
ATOM 860 C CA . SER A 1 116 ? 4.931 -5.259 6.301 1.00 85.88 116 SER A CA 1
ATOM 861 C C . SER A 1 116 ? 6.400 -5.476 5.905 1.00 85.88 116 SER A C 1
ATOM 863 O O . SER A 1 116 ? 7.258 -5.756 6.739 1.00 85.88 116 SER A O 1
ATOM 865 N N . SER A 1 117 ? 6.714 -5.285 4.621 1.00 84.31 117 SER A N 1
ATOM 866 C CA . SER A 1 117 ? 8.059 -5.409 4.058 1.00 84.31 117 SER A CA 1
ATOM 867 C C . SER A 1 117 ? 8.303 -4.374 2.964 1.00 84.31 117 SER A C 1
ATOM 869 O O . SER A 1 117 ? 7.368 -3.746 2.460 1.00 84.31 117 SER A O 1
ATOM 871 N N . ASP A 1 118 ? 9.572 -4.153 2.624 1.00 87.06 118 ASP A N 1
ATOM 872 C CA . ASP A 1 118 ? 9.908 -3.320 1.477 1.00 87.06 118 ASP A CA 1
ATOM 873 C C . ASP A 1 118 ? 9.569 -4.020 0.167 1.00 87.06 118 ASP A C 1
ATOM 875 O O . ASP A 1 118 ? 9.810 -5.215 -0.007 1.00 87.06 118 ASP A O 1
ATOM 879 N N . ILE A 1 119 ? 9.028 -3.246 -0.769 1.00 90.00 119 ILE A N 1
ATOM 880 C CA . ILE A 1 119 ? 8.702 -3.724 -2.106 1.00 90.00 119 ILE A CA 1
ATOM 881 C C . ILE A 1 119 ? 9.804 -3.313 -3.073 1.00 90.00 119 ILE A C 1
ATOM 883 O O . ILE A 1 119 ? 10.298 -2.188 -3.029 1.00 90.00 119 ILE A O 1
ATOM 887 N N . ASN A 1 120 ? 10.173 -4.226 -3.965 1.00 91.69 120 ASN A N 1
ATOM 888 C CA . ASN A 1 120 ? 11.070 -3.960 -5.083 1.00 91.69 120 ASN A CA 1
ATOM 889 C C . ASN A 1 120 ? 10.641 -4.834 -6.263 1.00 91.69 120 ASN A C 1
ATOM 891 O O . ASN A 1 120 ? 11.098 -5.965 -6.423 1.00 91.69 120 ASN A O 1
ATOM 895 N N . ILE A 1 121 ? 9.693 -4.318 -7.042 1.00 93.00 121 ILE A N 1
ATOM 896 C CA . ILE A 1 121 ? 9.027 -5.050 -8.120 1.00 93.00 121 ILE A CA 1
ATOM 897 C C . ILE A 1 121 ? 9.361 -4.380 -9.437 1.00 93.00 121 ILE A C 1
ATOM 899 O O . ILE A 1 121 ? 9.036 -3.215 -9.631 1.00 93.00 121 ILE A O 1
ATOM 903 N N . THR A 1 122 ? 9.969 -5.107 -10.368 1.00 93.81 122 THR A N 1
ATOM 904 C CA . THR A 1 122 ? 10.298 -4.583 -11.696 1.00 93.81 122 THR A CA 1
ATOM 905 C C . THR A 1 122 ? 9.467 -5.271 -12.764 1.00 93.81 122 THR A C 1
ATOM 907 O O . THR A 1 122 ? 9.602 -6.471 -12.989 1.00 93.81 122 THR A O 1
ATOM 910 N N . PHE A 1 123 ? 8.625 -4.499 -13.445 1.00 93.81 123 PHE A N 1
ATOM 911 C CA . PHE A 1 123 ? 7.883 -4.922 -14.626 1.00 93.81 123 PHE A CA 1
ATOM 912 C C . PHE A 1 123 ? 8.774 -4.764 -15.858 1.00 93.81 123 PHE A C 1
ATOM 914 O O . PHE A 1 123 ? 9.234 -3.660 -16.153 1.00 93.81 123 PHE A O 1
ATOM 921 N N . LEU A 1 124 ? 9.019 -5.856 -16.578 1.00 91.88 124 LEU A N 1
ATOM 922 C CA . LEU A 1 124 ? 9.878 -5.869 -17.762 1.00 91.88 124 LEU A CA 1
ATOM 923 C C . LEU A 1 124 ? 9.069 -5.697 -19.052 1.00 91.88 124 LEU A C 1
ATOM 925 O O . LEU A 1 124 ? 7.939 -6.178 -19.172 1.00 91.88 124 LEU A O 1
ATOM 929 N N . GLY A 1 125 ? 9.668 -5.033 -20.044 1.00 86.69 125 GLY A N 1
ATOM 930 C CA . GLY A 1 125 ? 9.097 -4.917 -21.389 1.00 86.69 125 GLY A CA 1
ATOM 931 C C . GLY A 1 125 ? 9.013 -6.253 -22.138 1.00 86.69 125 GLY A C 1
ATOM 932 O O . GLY A 1 125 ? 9.601 -7.252 -21.731 1.00 86.69 125 GLY A O 1
ATOM 933 N N . LEU A 1 126 ? 8.293 -6.262 -23.271 1.00 76.12 126 LEU A N 1
ATOM 934 C CA . LEU A 1 126 ? 8.326 -7.340 -24.281 1.00 76.12 126 LEU A CA 1
ATOM 935 C C . LEU A 1 126 ? 8.135 -8.766 -23.713 1.00 76.12 126 LEU A C 1
ATOM 937 O O . LEU A 1 126 ? 8.935 -9.658 -23.976 1.00 76.12 126 LEU A O 1
ATOM 941 N N . HIS A 1 127 ? 7.061 -8.990 -22.948 1.00 69.25 127 HIS A N 1
ATOM 942 C CA . HIS A 1 127 ? 6.747 -10.280 -22.301 1.00 69.25 127 HIS A CA 1
ATOM 943 C C . HIS A 1 127 ? 7.759 -10.754 -21.241 1.00 69.25 127 HIS A C 1
ATOM 945 O O . HIS A 1 127 ? 7.687 -11.905 -20.818 1.00 69.25 127 HIS A O 1
ATOM 951 N N . GLY A 1 128 ? 8.656 -9.884 -20.765 1.00 78.00 128 GLY A N 1
ATOM 952 C CA . GLY A 1 128 ? 9.661 -10.232 -19.757 1.00 78.00 128 GLY A CA 1
ATOM 953 C C . GLY A 1 128 ? 9.104 -10.571 -18.368 1.00 78.00 128 GLY A C 1
ATOM 954 O O . GLY A 1 128 ? 9.853 -11.040 -17.518 1.00 78.00 128 GLY A O 1
ATOM 955 N N . GLY A 1 129 ? 7.806 -10.365 -18.127 1.00 88.12 129 GLY A N 1
ATOM 956 C CA . GLY A 1 129 ? 7.171 -10.668 -16.845 1.00 88.12 129 GLY A CA 1
ATOM 957 C C . GLY A 1 129 ? 7.584 -9.686 -15.748 1.00 88.12 129 GLY A C 1
ATOM 958 O O . GLY A 1 129 ? 7.719 -8.484 -15.996 1.00 88.12 129 GLY A O 1
ATOM 959 N N . VAL A 1 130 ? 7.743 -10.198 -14.527 1.00 93.44 130 VAL A N 1
ATOM 960 C CA . VAL A 1 130 ? 8.058 -9.409 -13.330 1.00 93.44 130 VAL A CA 1
ATOM 961 C C . VAL A 1 130 ? 9.234 -10.005 -12.562 1.00 93.44 130 VAL A C 1
ATOM 963 O O . VAL A 1 130 ? 9.243 -11.194 -12.250 1.00 93.44 130 VAL A O 1
ATOM 966 N N . ILE A 1 131 ? 10.192 -9.155 -12.190 1.00 91.69 131 ILE A N 1
ATOM 967 C CA . ILE A 1 131 ? 11.244 -9.463 -11.213 1.00 91.69 131 ILE A CA 1
ATOM 968 C C . ILE A 1 131 ? 10.781 -8.971 -9.838 1.00 91.69 131 ILE A C 1
ATOM 970 O O . ILE A 1 131 ? 10.293 -7.849 -9.722 1.00 91.69 131 ILE A O 1
ATOM 974 N N . GLY A 1 132 ? 10.950 -9.789 -8.797 1.00 88.62 132 GLY A N 1
ATOM 975 C CA . GLY A 1 132 ? 10.521 -9.438 -7.436 1.00 88.62 132 GLY A CA 1
ATOM 976 C C . GLY A 1 132 ? 9.035 -9.699 -7.168 1.00 88.62 132 GLY A C 1
ATOM 977 O O . GLY A 1 132 ? 8.458 -9.088 -6.278 1.00 88.62 132 GLY A O 1
ATOM 978 N N . SER A 1 133 ? 8.408 -10.596 -7.938 1.00 90.31 133 SER A N 1
ATOM 979 C CA . SER A 1 133 ? 7.045 -11.086 -7.684 1.00 90.31 133 SER A CA 1
ATOM 980 C C . SER A 1 133 ? 6.891 -11.625 -6.259 1.00 90.31 133 SER A C 1
ATOM 982 O O . SER A 1 133 ? 7.799 -12.295 -5.760 1.00 90.31 133 SER A O 1
ATOM 984 N N . GLY A 1 134 ? 5.726 -11.427 -5.652 1.00 90.75 134 GLY A N 1
ATOM 985 C CA . GLY A 1 134 ? 5.433 -11.934 -4.318 1.00 90.75 134 GLY A CA 1
ATOM 986 C C . GLY A 1 134 ? 4.168 -11.338 -3.716 1.00 90.75 134 GLY A C 1
ATOM 987 O O . GLY A 1 134 ? 3.438 -10.579 -4.363 1.00 90.75 134 GLY A O 1
ATOM 988 N N . THR A 1 135 ? 3.930 -11.697 -2.458 1.00 91.44 135 THR A N 1
ATOM 989 C CA . THR A 1 135 ? 2.837 -11.162 -1.646 1.00 91.44 135 THR A CA 1
ATOM 990 C C . THR A 1 135 ? 3.241 -9.823 -1.050 1.00 91.44 135 THR A C 1
ATOM 992 O O . THR A 1 135 ? 4.303 -9.695 -0.444 1.00 91.44 135 THR A O 1
ATOM 995 N N . ILE A 1 136 ? 2.372 -8.833 -1.208 1.00 91.50 136 ILE A N 1
ATOM 996 C CA . ILE A 1 136 ? 2.499 -7.511 -0.610 1.00 91.50 136 ILE A CA 1
ATOM 997 C C . ILE A 1 136 ? 1.426 -7.385 0.459 1.00 91.50 136 ILE A C 1
ATOM 999 O O . ILE A 1 136 ? 0.251 -7.662 0.213 1.00 91.50 136 ILE A O 1
ATOM 1003 N N . GLU A 1 137 ? 1.837 -6.932 1.635 1.00 91.94 137 GLU A N 1
ATOM 1004 C CA . GLU A 1 137 ? 0.972 -6.760 2.794 1.00 91.94 137 GLU A CA 1
ATOM 1005 C C . GLU A 1 137 ? 0.967 -5.295 3.218 1.00 91.94 137 GLU A C 1
ATOM 1007 O O . GLU A 1 137 ? 2.004 -4.727 3.577 1.00 91.94 137 GLU A O 1
ATOM 1012 N N . VAL A 1 138 ? -0.220 -4.696 3.175 1.00 90.75 138 VAL A N 1
ATOM 1013 C CA . VAL A 1 138 ? -0.481 -3.357 3.698 1.00 90.75 138 VAL A CA 1
ATOM 1014 C C . VAL A 1 138 ? -1.088 -3.515 5.083 1.00 90.75 138 VAL A C 1
ATOM 1016 O O . VAL A 1 138 ? -2.149 -4.121 5.232 1.00 90.75 138 VAL A O 1
ATOM 1019 N N . VAL A 1 139 ? -0.415 -2.969 6.086 1.00 90.19 139 VAL A N 1
ATOM 1020 C CA . VAL A 1 139 ? -0.794 -3.061 7.496 1.00 90.19 139 VAL A CA 1
ATOM 1021 C C . VAL A 1 139 ? -1.352 -1.715 7.935 1.00 90.19 139 VAL A C 1
ATOM 1023 O O . VAL A 1 139 ? -0.741 -0.679 7.695 1.00 90.19 139 VAL A O 1
ATOM 1026 N N . GLY A 1 140 ? -2.531 -1.709 8.545 1.00 87.25 140 GLY A N 1
ATOM 1027 C CA . GLY A 1 140 ? -3.130 -0.518 9.139 1.00 87.25 140 GLY A CA 1
ATOM 1028 C C . GLY A 1 140 ? -3.077 -0.503 10.655 1.00 87.25 140 GLY A C 1
ATOM 1029 O O . GLY A 1 140 ? -2.492 -1.374 11.298 1.00 87.25 140 GLY A O 1
ATOM 1030 N N . ALA A 1 141 ? -3.782 0.465 11.235 1.00 81.06 141 ALA A N 1
ATOM 1031 C CA . ALA A 1 141 ? -4.031 0.507 12.669 1.00 81.06 141 ALA A CA 1
ATOM 1032 C C . ALA A 1 141 ? -4.645 -0.812 13.189 1.00 81.06 141 ALA A C 1
ATOM 1034 O O . ALA A 1 141 ? -5.438 -1.467 12.504 1.00 81.06 141 ALA A O 1
ATOM 1035 N N . ALA A 1 142 ? -4.274 -1.181 14.420 1.00 81.44 142 ALA A N 1
ATOM 1036 C CA . ALA A 1 142 ? -4.672 -2.430 15.078 1.00 81.44 142 ALA A CA 1
ATOM 1037 C C . ALA A 1 142 ? -4.275 -3.711 14.307 1.00 81.44 142 ALA A C 1
ATOM 1039 O O . ALA A 1 142 ? -5.035 -4.680 14.298 1.00 81.44 142 ALA A O 1
ATOM 1040 N N . ASP A 1 143 ? -3.108 -3.695 13.648 1.00 83.56 143 ASP A N 1
ATOM 1041 C CA . ASP A 1 143 ? -2.485 -4.828 12.934 1.00 83.56 143 ASP A CA 1
ATOM 1042 C C . ASP A 1 143 ? -3.340 -5.428 11.806 1.00 83.56 143 ASP A C 1
ATOM 1044 O O . ASP A 1 143 ? -3.159 -6.565 11.361 1.00 83.56 143 ASP A O 1
ATOM 1048 N N . ARG A 1 144 ? -4.290 -4.641 11.301 1.00 88.88 144 ARG A N 1
ATOM 1049 C CA . ARG A 1 144 ? -5.174 -5.061 10.218 1.00 88.88 144 ARG A CA 1
ATOM 1050 C C . ARG A 1 144 ? -4.412 -5.116 8.918 1.00 88.88 144 ARG A C 1
ATOM 1052 O O . ARG A 1 144 ? -4.015 -4.081 8.389 1.00 88.88 144 ARG A O 1
ATOM 1059 N N . THR A 1 145 ? -4.288 -6.315 8.378 1.00 91.00 145 THR A N 1
ATOM 1060 C CA . THR A 1 145 ? -3.458 -6.552 7.205 1.00 91.00 145 THR A CA 1
ATOM 1061 C C . THR A 1 145 ? -4.324 -6.892 6.004 1.00 91.00 145 THR A C 1
ATOM 1063 O O . THR A 1 145 ? -5.216 -7.732 6.088 1.00 91.00 145 THR A O 1
ATOM 1066 N N . TYR A 1 146 ? -4.074 -6.223 4.884 1.00 93.50 146 TYR A N 1
ATOM 1067 C CA . TYR A 1 146 ? -4.633 -6.571 3.584 1.00 93.50 146 TYR A CA 1
ATOM 1068 C C . TYR A 1 146 ? -3.502 -7.064 2.689 1.00 93.50 146 TYR A C 1
ATOM 1070 O O . TYR A 1 146 ? -2.517 -6.351 2.480 1.00 93.50 146 TYR A O 1
ATOM 1078 N N . SER A 1 147 ? -3.640 -8.281 2.174 1.00 93.38 147 SER A N 1
ATOM 1079 C CA . SER A 1 147 ? -2.612 -8.935 1.369 1.00 93.38 147 SER A CA 1
ATOM 1080 C C . SER A 1 147 ? -3.080 -9.112 -0.068 1.00 93.38 147 SER A C 1
ATOM 1082 O O . SER A 1 147 ? -4.239 -9.427 -0.324 1.00 93.38 147 SER A O 1
ATOM 1084 N N . PHE A 1 148 ? -2.189 -8.886 -1.030 1.00 94.00 148 PHE A N 1
ATOM 1085 C CA . PHE A 1 148 ? -2.413 -9.195 -2.442 1.00 94.00 148 PHE A CA 1
ATOM 1086 C C . PHE A 1 148 ? -1.107 -9.648 -3.095 1.00 94.00 148 PHE A C 1
ATOM 1088 O O . PHE A 1 148 ? -0.025 -9.392 -2.577 1.00 94.00 148 PHE A O 1
ATOM 1095 N N . GLU A 1 149 ? -1.196 -10.316 -4.242 1.00 93.88 149 GLU A N 1
ATOM 1096 C CA . GLU A 1 149 ? -0.042 -10.929 -4.899 1.00 93.88 149 GLU A CA 1
ATOM 1097 C C . GLU A 1 149 ? 0.230 -10.289 -6.261 1.00 93.88 149 GLU A C 1
ATOM 1099 O O . GLU A 1 149 ? -0.690 -9.978 -7.027 1.00 93.88 149 GLU A O 1
ATOM 1104 N N . VAL A 1 150 ? 1.515 -10.122 -6.570 1.00 93.81 150 VAL A N 1
ATOM 1105 C CA . VAL A 1 150 ? 1.997 -9.852 -7.924 1.00 93.81 150 VAL A CA 1
ATOM 1106 C C . VAL A 1 150 ? 2.690 -11.106 -8.431 1.00 93.81 150 VAL A C 1
ATOM 1108 O O . VAL A 1 150 ? 3.735 -11.486 -7.906 1.00 93.81 150 VAL A O 1
ATOM 1111 N N . THR A 1 151 ? 2.126 -11.744 -9.453 1.00 92.56 151 THR A N 1
ATOM 1112 C CA . THR A 1 151 ? 2.680 -12.981 -10.015 1.00 92.56 151 THR A CA 1
ATOM 1113 C C . THR A 1 151 ? 3.862 -12.690 -10.940 1.00 92.56 151 THR A C 1
ATOM 1115 O O . THR A 1 151 ? 4.015 -11.583 -11.463 1.00 92.56 151 THR A O 1
ATOM 1118 N N . GLN A 1 152 ? 4.682 -13.707 -11.225 1.00 89.06 152 GLN A N 1
ATOM 1119 C CA . GLN A 1 152 ? 5.776 -13.593 -12.205 1.00 89.06 152 GLN A CA 1
ATOM 1120 C C . GLN A 1 152 ? 5.291 -13.214 -13.614 1.00 89.06 152 GLN A C 1
ATOM 1122 O O . GLN A 1 152 ? 6.034 -12.607 -14.383 1.00 89.06 152 GLN A O 1
ATOM 1127 N N . GLY A 1 153 ? 4.034 -13.529 -13.949 1.00 86.81 153 GLY A N 1
ATOM 1128 C CA . GLY A 1 153 ? 3.406 -13.130 -15.212 1.00 86.81 153 GLY A CA 1
ATOM 1129 C C . GLY A 1 153 ? 2.973 -11.661 -15.260 1.00 86.81 153 GLY A C 1
ATOM 1130 O O . GLY A 1 153 ? 2.515 -11.196 -16.302 1.00 86.81 153 GLY A O 1
ATOM 1131 N N . GLY A 1 154 ? 3.100 -10.924 -14.152 1.00 86.44 154 GLY A N 1
ATOM 1132 C CA . GLY A 1 154 ? 2.634 -9.545 -14.024 1.00 86.44 154 GLY A CA 1
ATOM 1133 C C . GLY A 1 154 ? 1.139 -9.413 -13.772 1.00 86.44 154 GLY A C 1
ATOM 1134 O O . GLY A 1 154 ? 0.586 -8.327 -13.936 1.00 86.44 154 GLY A O 1
ATOM 1135 N N . GLU A 1 155 ? 0.467 -10.490 -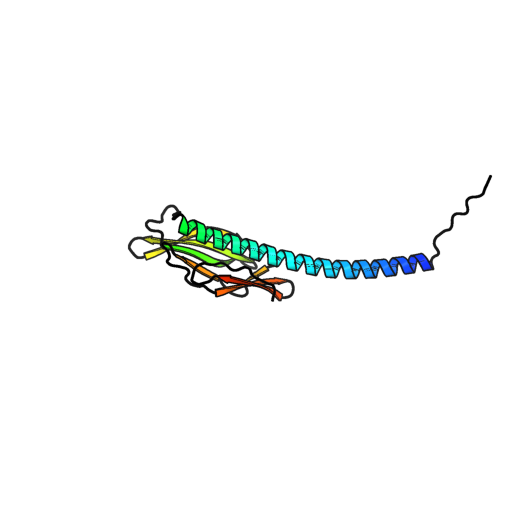13.370 1.00 90.31 155 GLU A N 1
ATOM 1136 C CA . GLU A 1 155 ? -0.900 -10.390 -12.874 1.00 90.31 155 GLU A CA 1
ATOM 1137 C C . GLU A 1 155 ? -0.886 -9.847 -11.443 1.00 90.31 155 GLU A C 1
ATOM 1139 O O . GLU A 1 155 ? -0.124 -10.313 -10.599 1.00 90.31 155 GLU A O 1
ATOM 1144 N N . ILE A 1 156 ? -1.740 -8.858 -11.178 1.00 92.50 156 ILE A N 1
ATOM 1145 C CA . ILE A 1 156 ? -1.923 -8.272 -9.848 1.00 92.50 156 ILE A CA 1
ATOM 1146 C C . ILE A 1 156 ? -3.276 -8.752 -9.325 1.00 92.50 156 ILE A C 1
ATOM 1148 O O . ILE A 1 156 ? -4.328 -8.254 -9.759 1.00 92.50 156 ILE A O 1
ATOM 1152 N N . THR A 1 157 ? -3.249 -9.708 -8.397 1.00 92.31 157 THR A N 1
ATOM 1153 C CA . THR A 1 157 ? -4.448 -10.383 -7.888 1.00 92.31 157 THR A CA 1
ATOM 1154 C C . THR A 1 157 ? -5.323 -9.442 -7.062 1.00 92.31 157 THR A C 1
ATOM 1156 O O . THR A 1 157 ? -4.927 -8.335 -6.673 1.00 92.31 157 THR A O 1
ATOM 1159 N N . GLN A 1 158 ? -6.580 -9.836 -6.849 1.00 87.19 158 GLN A N 1
ATOM 1160 C CA . GLN A 1 158 ? -7.430 -9.189 -5.857 1.00 87.19 158 GLN A CA 1
ATOM 1161 C C . GLN A 1 158 ? -7.069 -9.728 -4.476 1.00 87.19 158 GLN A C 1
ATOM 1163 O O . GLN A 1 158 ? -7.086 -10.934 -4.270 1.00 87.19 158 GLN A O 1
ATOM 1168 N N . GLY A 1 159 ? -6.722 -8.819 -3.569 1.00 88.06 159 GLY A N 1
ATOM 1169 C CA . GLY A 1 159 ? -6.353 -9.172 -2.207 1.00 88.06 159 GLY A CA 1
ATOM 1170 C C . GLY A 1 159 ? -7.535 -9.391 -1.275 1.00 88.06 159 GLY A C 1
ATOM 1171 O O . GLY A 1 159 ? -8.678 -9.060 -1.620 1.00 88.06 159 GLY A O 1
ATOM 1172 N N . ASP A 1 160 ? -7.227 -9.839 -0.064 1.00 89.44 160 ASP A N 1
ATOM 1173 C CA . ASP A 1 160 ? -8.180 -9.963 1.037 1.00 89.44 160 ASP A CA 1
ATOM 1174 C C . ASP A 1 160 ? -7.556 -9.545 2.377 1.00 89.44 160 ASP A C 1
ATOM 1176 O O . ASP A 1 160 ? -6.340 -9.372 2.496 1.00 89.44 160 ASP A O 1
ATOM 1180 N N . PHE A 1 161 ? -8.408 -9.336 3.378 1.00 88.50 161 PHE A N 1
ATOM 1181 C CA . PHE A 1 161 ? -7.975 -9.118 4.754 1.00 88.50 161 PHE A CA 1
ATOM 1182 C C . PHE A 1 161 ? -7.535 -10.439 5.391 1.00 88.50 161 PHE A C 1
ATOM 1184 O O . PHE A 1 161 ? -8.207 -11.457 5.218 1.00 88.50 161 PHE A O 1
ATOM 1191 N N . LEU A 1 162 ? -6.424 -10.395 6.129 1.00 83.94 162 LEU A N 1
ATOM 1192 C CA . LEU A 1 162 ? -5.927 -11.495 6.960 1.00 83.94 162 LEU A CA 1
ATOM 1193 C C . LEU A 1 162 ? -6.586 -11.502 8.347 1.00 83.94 162 LEU A C 1
ATOM 1195 O O . LEU A 1 162 ? -6.931 -10.404 8.850 1.00 83.94 162 LEU A O 1
#

Secondary structure (DSSP, 8-state):
-------PPPHHHHHHHHHHHHHHHHHHHHHHHHHHHHHHHHHHHHHHHHHHHHHHHHHHHT---TT-SSEEEEEEEEEEETTEEEEEEEEEEEETTEEEEEEEEEEEPPTTEEESS--EEEEESTT--EES-EEEEEEEGGG-EEEEEE-TT--BPPPEE-

Solvent-accessible surface area (backbone atoms only — not comparable to full-atom values): 8966 Å² total; per-residue (Å²): 137,85,82,82,79,80,85,72,86,51,74,66,58,56,53,52,52,50,52,53,49,52,54,52,51,56,52,48,51,56,54,48,52,59,48,50,44,52,51,51,34,52,47,43,48,51,51,52,52,49,49,55,49,48,42,47,47,38,30,73,72,60,67,62,61,94,93,44,84,34,74,51,24,23,31,39,32,53,45,80,61,81,94,32,42,28,40,35,38,25,41,32,19,41,55,97,84,45,82,46,76,45,83,75,48,73,49,70,45,52,86,64,33,43,61,80,61,84,48,59,33,32,33,37,34,95,86,62,24,31,48,64,51,45,78,47,42,35,30,18,62,92,75,42,31,39,37,32,37,35,40,52,79,60,50,72,54,88,56,51,76,110

pLDDT: mean 87.55, std 8.43, range [51.16, 96.69]

Sequence (162 aa):
MQKKQSLGFTLIELIVSIGILVLITGGGIAAFLNFNDKQQVLNGSKELRSYLRTAQTLVRVGESPAGCDKLVGYKVTSSDAGTVKEIKILAVCSTGGVEESIEKDSFLLPESTTLSSDINITFLGLHGGVIGSGTIEVVGAADRTYSFEVTQGGEITQGDFL

Foldseek 3Di:
DDDDDDDDDDPVNVVVVVVVVVVVVVVVVVVVVVVVQVVLLVVLVVVVLVVLVVQLVCQAVVPDDPPAPAFFGWKWKWDDPDQWIKIWIWTFHADPNDTDTHTDDIDTRPSQKDKPDIAIWTRGHDQQFIDRWAKTWIAGPPRWIWIWTQDSSRDTGDIDID

Radius of gyration: 25.85 Å; Cα contacts (8 Å, |Δi|>4): 281; chains: 1; bounding box: 88×38×61 Å